Protein AF-A0AAU5XHR2-F1 (afdb_monomer_lite)

Secondary structure (DSSP, 8-state):
---PPPPPPPHHHHHHHHHHHHHHHHHHHHHHPPEEE--GGGG--S---TT--SEEEPPPPHHHHHHHHHHHHHHHHHHHHHHTT-SS--HHHHHHHHHHTGGG--

Radius of gyration: 22.0 Å; chains: 1; bounding box: 56×50×53 Å

pLDDT: mean 88.06, std 11.09, range [42.88, 97.69]

Foldseek 3Di:
DDPPDDDPDDLVNVLVVLVVVLVVLVVVLVVVKDKDQPQPPPVPPVDDDPPDDRIDIDDDDPVSVVSVVVSLVSLVVSLVSVCVVCPPDDPVRVVVSCVPRVVSND

Sequence (106 aa):
MTRGKAKPPTYLDGLLVELDEIHNAYSEILDTSGIINIDPNRRGDGVSYLGSPAWGWRKSDNALESARMTLLRRLHDWEPRFRLLFPHPTPDVSKRIDEHIGRLTA

Structure (mmCIF, N/CA/C/O backbone):
data_AF-A0AAU5XHR2-F1
#
_entry.id   AF-A0AAU5XHR2-F1
#
loop_
_atom_site.group_PDB
_atom_site.id
_atom_site.type_symbol
_atom_site.label_atom_id
_atom_site.label_alt_id
_atom_site.label_comp_id
_atom_site.label_asym_id
_atom_site.label_entity_id
_atom_site.label_seq_id
_atom_site.p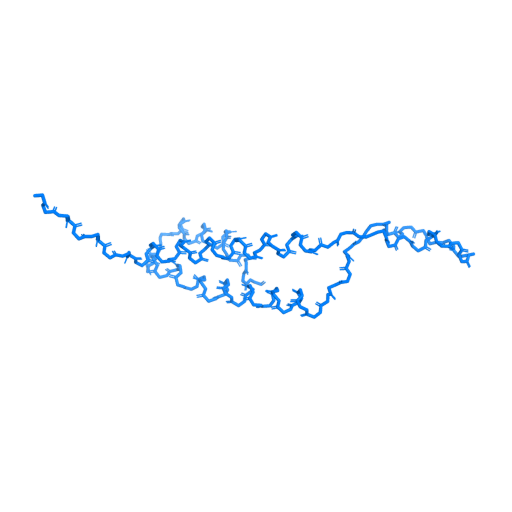dbx_PDB_ins_code
_atom_site.Cartn_x
_atom_site.Cartn_y
_atom_site.Cartn_z
_atom_site.occupancy
_atom_site.B_iso_or_equiv
_atom_site.auth_seq_id
_atom_site.auth_comp_id
_atom_site.auth_asym_id
_atom_site.auth_atom_id
_atom_site.pdbx_PDB_model_num
ATOM 1 N N . MET A 1 1 ? -25.261 -36.330 10.457 1.00 42.88 1 MET A N 1
ATOM 2 C CA . MET A 1 1 ? -24.104 -35.409 10.385 1.00 42.88 1 MET A CA 1
ATOM 3 C C . MET A 1 1 ? -24.605 -34.022 10.006 1.00 42.88 1 MET A C 1
ATOM 5 O O . MET A 1 1 ? -24.853 -33.761 8.837 1.00 42.88 1 MET A O 1
ATOM 9 N N . THR A 1 2 ? -24.843 -33.153 10.985 1.00 47.25 2 THR A N 1
ATOM 10 C CA . THR A 1 2 ? -25.225 -31.754 10.744 1.00 47.25 2 THR A CA 1
ATOM 11 C C . THR A 1 2 ? -23.983 -30.970 10.335 1.00 47.25 2 THR A C 1
ATOM 13 O O . THR A 1 2 ? -23.087 -30.756 11.147 1.00 47.25 2 THR A O 1
ATOM 16 N N . ARG A 1 3 ? -23.904 -30.578 9.059 1.00 58.81 3 ARG A N 1
ATOM 17 C CA . ARG A 1 3 ? -22.858 -29.687 8.545 1.00 58.81 3 ARG A CA 1
ATOM 18 C C . ARG A 1 3 ? -23.081 -28.317 9.200 1.00 58.81 3 ARG A C 1
ATOM 20 O O . ARG A 1 3 ? -24.022 -27.616 8.840 1.00 58.81 3 ARG A O 1
ATOM 27 N N . GLY A 1 4 ? -22.300 -27.995 10.231 1.00 56.91 4 GLY A N 1
ATOM 28 C CA . GLY A 1 4 ? -22.386 -26.707 10.922 1.00 56.91 4 GLY A CA 1
ATOM 29 C C . GLY A 1 4 ? -22.219 -25.570 9.916 1.00 56.91 4 GLY A C 1
ATOM 30 O O . GLY A 1 4 ? -21.284 -25.583 9.117 1.00 56.91 4 GLY A O 1
ATOM 31 N N . LYS A 1 5 ? -23.161 -24.625 9.903 1.00 66.31 5 LYS A N 1
ATOM 32 C CA . LYS A 1 5 ? -23.127 -23.457 9.016 1.00 66.31 5 LYS A CA 1
ATOM 33 C C . LYS A 1 5 ? -21.883 -22.633 9.369 1.00 66.31 5 LYS A C 1
ATOM 35 O O . LYS A 1 5 ? -21.706 -22.291 10.536 1.00 66.31 5 LYS A O 1
ATOM 40 N N . ALA A 1 6 ? -21.018 -22.363 8.389 1.00 75.38 6 ALA A N 1
ATOM 41 C CA . ALA A 1 6 ? -19.822 -21.555 8.607 1.00 75.38 6 ALA A CA 1
ATOM 42 C C . ALA A 1 6 ? -20.218 -20.188 9.185 1.00 75.38 6 ALA A C 1
ATOM 44 O O . ALA A 1 6 ? -21.206 -19.587 8.748 1.00 75.38 6 ALA A O 1
ATOM 45 N N . LYS A 1 7 ? -19.479 -19.727 10.200 1.00 77.00 7 LYS A N 1
ATOM 46 C CA . LYS A 1 7 ? -19.706 -18.414 10.805 1.00 77.00 7 LYS A CA 1
ATOM 47 C C . LYS A 1 7 ? -19.503 -17.341 9.723 1.00 77.00 7 LYS A C 1
ATOM 49 O O . LYS A 1 7 ? -18.543 -17.458 8.962 1.00 77.00 7 LYS A O 1
ATOM 54 N N . PRO A 1 8 ? -20.381 -16.328 9.627 1.00 83.88 8 PRO A N 1
ATOM 55 C CA . PRO A 1 8 ? -20.154 -15.221 8.708 1.00 83.88 8 PRO A CA 1
ATOM 56 C C . PRO A 1 8 ? -18.836 -14.506 9.056 1.00 83.88 8 PRO A C 1
ATOM 58 O O . PRO A 1 8 ? -18.492 -14.434 10.243 1.00 83.88 8 PRO A O 1
ATOM 61 N N . PRO A 1 9 ? -18.108 -13.997 8.048 1.00 89.06 9 PRO A N 1
ATOM 62 C CA . PRO A 1 9 ? -16.855 -13.287 8.263 1.00 89.06 9 PRO A CA 1
ATOM 63 C C . PRO A 1 9 ? -17.081 -12.061 9.145 1.00 89.06 9 PRO A C 1
ATOM 65 O O . PRO A 1 9 ? -18.121 -11.397 9.082 1.00 89.06 9 PRO A O 1
ATOM 68 N N . THR A 1 10 ? -16.109 -11.786 10.002 1.00 94.00 10 THR A N 1
ATOM 69 C CA . THR A 1 10 ? -16.099 -10.594 10.843 1.00 94.00 10 THR A CA 1
ATOM 70 C C . THR A 1 10 ? -15.599 -9.386 10.057 1.00 94.00 10 THR A C 1
ATOM 72 O O . THR A 1 10 ? -15.007 -9.508 8.987 1.00 94.00 10 THR A O 1
ATOM 75 N N . TYR A 1 11 ? -15.806 -8.192 10.611 1.00 94.44 11 TYR A N 1
ATOM 76 C CA . TYR A 1 11 ? -15.239 -6.966 10.050 1.00 94.44 11 TYR A CA 1
ATOM 77 C C . TYR A 1 11 ? -13.703 -7.019 9.961 1.00 94.44 11 TYR A C 1
ATOM 79 O O . TYR A 1 11 ? -13.126 -6.572 8.975 1.00 94.44 11 TYR A O 1
ATOM 87 N N . LEU A 1 12 ? -13.050 -7.627 10.960 1.00 94.75 12 LEU A N 1
ATOM 88 C CA . LEU A 1 12 ? -11.604 -7.843 10.952 1.00 94.75 12 LEU A CA 1
ATOM 89 C C . LEU A 1 12 ? -11.177 -8.766 9.804 1.00 94.75 12 LEU A C 1
ATOM 91 O O . LEU A 1 12 ? -10.209 -8.457 9.119 1.00 94.75 12 LEU A O 1
ATOM 95 N N . ASP A 1 13 ? -11.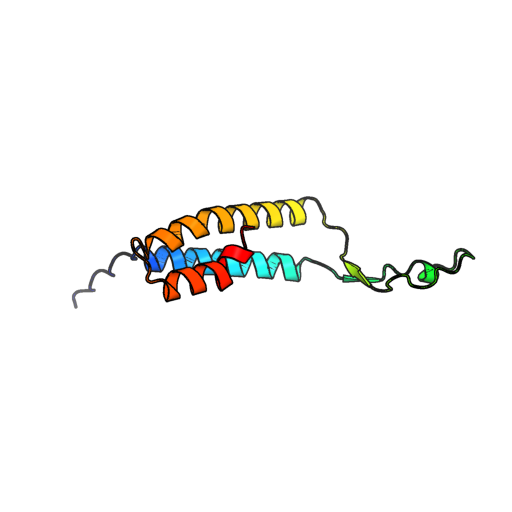918 -9.853 9.570 1.00 95.75 13 ASP A N 1
ATOM 96 C CA . ASP A 1 13 ? -11.635 -10.768 8.455 1.00 95.75 13 ASP A CA 1
ATOM 97 C C . ASP A 1 13 ? -11.730 -10.031 7.112 1.00 95.75 13 ASP A C 1
ATOM 99 O O . ASP A 1 13 ? -10.879 -10.216 6.247 1.00 95.75 13 ASP A O 1
ATOM 103 N N . GLY A 1 14 ? -12.717 -9.141 6.960 1.00 95.19 14 GLY A N 1
ATOM 104 C CA . GLY A 1 14 ? -12.841 -8.284 5.779 1.00 95.19 14 GLY A CA 1
ATOM 105 C C . GLY A 1 14 ? -11.637 -7.360 5.584 1.00 95.19 14 GLY A C 1
ATOM 106 O O . GLY A 1 14 ? -11.072 -7.312 4.496 1.00 95.19 14 GLY A O 1
ATOM 107 N N . LEU A 1 15 ? -11.193 -6.675 6.643 1.00 95.88 15 LEU A N 1
ATOM 108 C CA . LEU A 1 15 ? -10.029 -5.785 6.569 1.00 95.88 15 LEU A CA 1
ATOM 109 C C . LEU A 1 15 ? -8.728 -6.518 6.234 1.00 95.88 15 LEU A C 1
ATOM 111 O O . LEU A 1 15 ? -7.884 -5.943 5.549 1.00 95.88 15 LEU A O 1
ATOM 115 N N . LEU A 1 16 ? -8.558 -7.752 6.715 1.00 95.88 16 LEU A N 1
ATOM 116 C CA . LEU A 1 16 ? -7.395 -8.579 6.390 1.00 95.88 16 LEU A CA 1
ATOM 117 C C . LEU A 1 16 ? -7.404 -9.002 4.920 1.00 95.88 16 LEU A C 1
ATOM 119 O O . LEU A 1 16 ? -6.390 -8.847 4.249 1.00 95.88 16 LEU A O 1
ATOM 123 N N . VAL A 1 17 ? -8.554 -9.447 4.404 1.00 97.00 17 VAL A N 1
ATOM 124 C CA . VAL A 1 17 ? -8.701 -9.790 2.980 1.00 97.00 17 VAL A CA 1
ATOM 125 C C . VAL A 1 17 ? -8.386 -8.586 2.093 1.00 97.00 17 VAL A C 1
ATOM 127 O O . VAL A 1 17 ? -7.624 -8.703 1.140 1.00 97.00 17 VAL A O 1
ATOM 130 N N . GLU A 1 18 ? -8.913 -7.408 2.426 1.00 96.00 18 GLU A N 1
ATOM 131 C CA . GLU A 1 18 ? -8.620 -6.188 1.668 1.00 96.00 18 GLU A CA 1
ATOM 132 C C . GLU A 1 18 ? -7.136 -5.794 1.730 1.00 96.00 18 GLU A C 1
ATOM 134 O O . GLU A 1 18 ? -6.579 -5.313 0.742 1.00 96.00 18 GLU A O 1
ATOM 139 N N . LEU A 1 19 ? -6.475 -6.004 2.873 1.00 95.38 19 LEU A N 1
ATOM 140 C CA . LEU A 1 19 ? -5.043 -5.740 3.011 1.00 95.38 19 LEU A CA 1
ATOM 141 C C . LEU A 1 19 ? -4.210 -6.694 2.142 1.00 95.38 19 LEU A C 1
ATOM 143 O O . LEU A 1 19 ? -3.253 -6.250 1.505 1.00 95.38 19 LEU A O 1
ATOM 147 N N . ASP A 1 20 ? -4.597 -7.968 2.062 1.00 97.25 20 ASP A N 1
ATOM 148 C CA . ASP A 1 20 ? -3.968 -8.944 1.168 1.00 97.25 20 ASP A CA 1
ATOM 149 C C . ASP A 1 20 ? -4.159 -8.554 -0.306 1.00 97.25 20 ASP A C 1
ATOM 151 O O . ASP A 1 20 ? -3.225 -8.636 -1.106 1.00 97.25 20 ASP A O 1
ATOM 155 N N . GLU A 1 21 ? -5.340 -8.061 -0.684 1.00 97.25 21 GLU A N 1
ATOM 156 C CA . GLU A 1 21 ? -5.593 -7.547 -2.036 1.00 97.25 21 GLU A CA 1
ATOM 157 C C . GLU A 1 21 ? -4.720 -6.329 -2.372 1.00 97.25 21 GLU A C 1
ATOM 159 O O . GLU A 1 21 ? -4.175 -6.243 -3.476 1.00 97.25 21 GLU A O 1
ATOM 164 N N . ILE A 1 22 ? -4.557 -5.397 -1.426 1.00 95.81 22 ILE A N 1
ATOM 165 C CA . ILE A 1 22 ? -3.651 -4.244 -1.556 1.00 95.81 22 ILE A CA 1
ATOM 166 C C . ILE A 1 22 ? -2.206 -4.726 -1.727 1.00 95.81 22 ILE A C 1
ATOM 168 O O . ILE A 1 22 ? -1.502 -4.247 -2.619 1.00 95.81 22 ILE A O 1
ATOM 172 N N . HIS A 1 23 ? -1.767 -5.687 -0.911 1.00 95.75 23 HIS A N 1
ATOM 173 C CA . HIS A 1 23 ? -0.425 -6.257 -0.990 1.00 95.75 23 HIS A CA 1
ATOM 174 C C . HIS A 1 23 ? -0.160 -6.912 -2.351 1.00 95.75 23 HIS A C 1
ATOM 176 O O . HIS A 1 23 ? 0.862 -6.640 -2.982 1.00 95.75 23 HIS A O 1
ATOM 182 N N . ASN A 1 24 ? -1.096 -7.726 -2.837 1.00 97.69 24 ASN A N 1
ATOM 183 C CA . ASN A 1 24 ? -0.967 -8.406 -4.124 1.00 97.69 24 ASN A CA 1
ATOM 184 C C . ASN A 1 24 ? -0.901 -7.410 -5.290 1.00 97.69 24 ASN A C 1
ATOM 186 O O . ASN A 1 24 ? -0.027 -7.527 -6.148 1.00 97.69 24 ASN A O 1
ATOM 190 N N . ALA A 1 25 ? -1.763 -6.389 -5.285 1.00 96.81 25 ALA A N 1
ATOM 191 C CA . ALA A 1 25 ? -1.744 -5.338 -6.302 1.00 96.81 25 ALA A CA 1
ATOM 192 C C . ALA A 1 25 ? -0.439 -4.521 -6.274 1.00 96.81 25 ALA A C 1
ATOM 194 O O . ALA A 1 25 ? 0.073 -4.125 -7.321 1.00 96.81 25 ALA A O 1
ATOM 195 N N . TYR A 1 26 ? 0.127 -4.277 -5.088 1.00 95.50 26 TYR A N 1
ATOM 196 C CA . TYR A 1 26 ? 1.430 -3.628 -4.964 1.00 95.50 26 TYR A CA 1
ATOM 197 C C . TYR A 1 26 ? 2.554 -4.476 -5.570 1.00 95.50 26 TYR A C 1
ATOM 199 O O . TYR A 1 26 ? 3.358 -3.956 -6.346 1.00 95.50 26 TYR A O 1
ATOM 207 N N . SER A 1 27 ? 2.580 -5.775 -5.269 1.00 96.00 27 SER A N 1
ATOM 208 C CA . SER A 1 27 ? 3.563 -6.709 -5.827 1.00 96.00 27 SER A CA 1
ATOM 209 C C . SER A 1 27 ? 3.489 -6.776 -7.356 1.00 96.00 27 SER A C 1
ATOM 211 O O . SER A 1 27 ? 4.517 -6.675 -8.017 1.00 96.00 27 SER A O 1
ATOM 213 N N . GLU A 1 28 ? 2.288 -6.811 -7.937 1.00 95.38 28 GLU A N 1
ATOM 214 C CA . GLU A 1 28 ? 2.104 -6.792 -9.397 1.00 95.38 28 GLU A CA 1
ATOM 215 C C . GLU A 1 28 ? 2.642 -5.503 -10.047 1.00 95.38 28 GLU A C 1
ATOM 217 O O . GLU A 1 28 ? 3.286 -5.535 -11.103 1.00 95.38 28 GLU A O 1
ATOM 222 N N . ILE A 1 29 ? 2.433 -4.350 -9.402 1.00 94.94 29 ILE A N 1
ATOM 223 C CA . ILE A 1 29 ? 2.995 -3.069 -9.853 1.00 94.94 29 ILE A CA 1
ATOM 224 C C . ILE A 1 29 ? 4.523 -3.099 -9.804 1.00 94.94 29 ILE A C 1
ATOM 226 O O . ILE A 1 29 ? 5.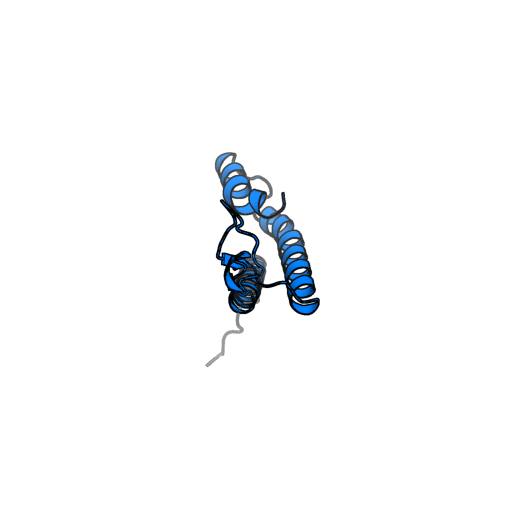160 -2.559 -10.715 1.00 94.94 29 ILE A O 1
ATOM 230 N N . LEU A 1 30 ? 5.119 -3.691 -8.766 1.00 93.19 30 LEU A N 1
ATOM 231 C CA . LEU A 1 30 ? 6.572 -3.828 -8.665 1.00 93.19 30 LEU A CA 1
ATOM 232 C C . LEU A 1 30 ? 7.126 -4.744 -9.756 1.00 93.19 30 LEU A C 1
ATOM 234 O O . LEU A 1 30 ? 8.077 -4.347 -10.425 1.00 93.19 30 LEU A O 1
ATOM 238 N N . ASP A 1 31 ? 6.496 -5.893 -9.992 1.00 91.88 31 ASP A N 1
ATOM 239 C CA . ASP A 1 31 ? 6.904 -6.846 -11.031 1.00 91.88 31 ASP A CA 1
ATOM 240 C C . ASP A 1 31 ? 6.799 -6.246 -12.441 1.00 91.88 31 ASP A C 1
ATOM 242 O O . ASP A 1 31 ? 7.634 -6.497 -13.312 1.00 91.88 31 ASP A O 1
ATOM 246 N N . THR A 1 32 ? 5.790 -5.401 -12.664 1.00 91.62 32 THR A N 1
ATOM 247 C CA . THR A 1 32 ? 5.599 -4.687 -13.936 1.00 91.62 32 THR A CA 1
ATOM 248 C C . THR A 1 32 ? 6.553 -3.495 -14.079 1.00 91.62 32 THR A C 1
ATOM 250 O O . THR A 1 32 ? 6.909 -3.086 -15.191 1.00 91.62 32 THR A O 1
ATOM 253 N N . SER A 1 33 ? 6.994 -2.917 -12.960 1.00 89.75 33 SER A N 1
ATOM 254 C CA . SER A 1 33 ? 7.930 -1.796 -12.954 1.00 89.75 33 SER A CA 1
ATOM 255 C C . SER A 1 33 ? 9.319 -2.271 -13.384 1.00 89.75 33 SER A C 1
ATOM 257 O O . SER A 1 33 ? 9.906 -3.186 -12.822 1.00 89.75 33 SER A O 1
ATOM 259 N N . GLY A 1 34 ? 9.883 -1.623 -14.402 1.00 89.94 34 GLY A N 1
ATOM 260 C CA . GLY A 1 34 ? 11.205 -1.977 -14.916 1.00 89.94 34 GLY A CA 1
ATOM 261 C C . GLY A 1 34 ? 12.302 -1.052 -14.407 1.00 89.94 34 GLY A C 1
ATOM 262 O O . GLY A 1 34 ? 12.077 0.144 -14.244 1.00 89.94 34 GLY A O 1
ATOM 263 N N . ILE A 1 35 ? 13.520 -1.574 -14.282 1.00 90.75 35 ILE A N 1
ATOM 264 C CA . ILE A 1 35 ? 14.749 -0.772 -14.244 1.00 90.75 35 ILE A CA 1
ATOM 265 C C . ILE A 1 35 ? 15.407 -0.888 -15.621 1.00 90.75 35 ILE A C 1
ATOM 267 O O . ILE A 1 35 ? 15.547 -1.984 -16.168 1.00 90.75 35 ILE A O 1
ATOM 271 N N . ILE A 1 36 ? 15.774 0.243 -16.215 1.00 91.19 36 ILE A N 1
ATOM 272 C CA . ILE A 1 36 ? 16.477 0.300 -17.497 1.00 91.19 36 ILE A CA 1
ATOM 273 C C . ILE A 1 36 ? 17.775 1.081 -17.346 1.00 91.19 36 ILE A C 1
ATOM 275 O O . ILE A 1 36 ? 17.910 1.952 -16.486 1.00 91.19 36 ILE A O 1
ATOM 279 N N . ASN A 1 37 ? 18.742 0.767 -18.203 1.00 90.06 37 ASN A N 1
ATOM 280 C CA . ASN A 1 37 ? 19.939 1.580 -18.308 1.00 90.06 37 ASN A CA 1
ATOM 281 C C . ASN A 1 37 ? 19.571 2.898 -19.007 1.00 90.06 37 ASN A C 1
ATOM 283 O O . ASN A 1 37 ? 19.102 2.880 -20.149 1.00 90.06 37 ASN A O 1
ATOM 287 N N . ILE A 1 38 ? 19.763 4.005 -18.294 1.00 89.94 38 ILE A N 1
ATOM 288 C CA . ILE A 1 38 ? 19.494 5.374 -18.754 1.00 89.94 38 ILE A CA 1
ATOM 289 C C . ILE A 1 38 ? 20.787 6.176 -18.931 1.00 89.94 38 ILE A C 1
ATOM 291 O O . ILE A 1 38 ? 20.720 7.396 -19.045 1.00 89.94 38 ILE A O 1
ATOM 295 N N . ASP A 1 39 ? 21.946 5.504 -18.936 1.00 88.69 39 ASP A N 1
ATOM 296 C CA . ASP A 1 39 ? 23.250 6.152 -19.047 1.00 88.69 39 ASP A CA 1
ATOM 297 C C . ASP A 1 39 ? 23.324 6.961 -20.353 1.00 88.69 39 ASP A C 1
ATOM 299 O O . ASP A 1 39 ? 23.289 6.369 -21.443 1.00 88.69 39 ASP A O 1
ATOM 303 N N . PRO A 1 40 ? 23.434 8.299 -20.277 1.00 85.75 40 PRO A N 1
ATOM 304 C CA . PRO A 1 40 ? 23.523 9.133 -21.469 1.00 85.75 40 PRO A CA 1
ATOM 305 C C . PRO A 1 40 ? 24.810 8.860 -22.263 1.00 85.75 40 PRO A C 1
ATOM 307 O O . PRO A 1 40 ? 24.801 8.961 -23.488 1.00 85.75 40 PRO A O 1
ATOM 310 N N . ASN A 1 41 ? 25.882 8.388 -21.614 1.00 87.94 41 ASN A N 1
ATOM 311 C CA . ASN A 1 41 ? 27.154 8.073 -22.273 1.00 87.94 41 ASN A CA 1
ATOM 312 C C . ASN A 1 41 ? 27.103 6.775 -23.099 1.00 87.94 41 ASN A C 1
ATOM 314 O O . ASN A 1 41 ? 28.019 6.489 -23.870 1.00 87.94 41 ASN A O 1
ATOM 318 N N . ARG A 1 42 ? 26.036 5.972 -22.976 1.00 82.88 42 ARG A N 1
ATOM 319 C CA . ARG A 1 42 ? 25.938 4.648 -23.612 1.00 82.88 42 ARG A CA 1
ATOM 320 C C . ARG A 1 42 ? 25.913 4.694 -25.140 1.00 82.88 42 ARG A C 1
ATOM 322 O O . ARG A 1 42 ? 26.325 3.727 -25.778 1.00 82.88 42 ARG A O 1
ATOM 329 N N . ARG A 1 43 ? 25.359 5.753 -25.738 1.00 78.31 43 ARG A N 1
ATOM 330 C CA . ARG A 1 43 ? 25.130 5.831 -27.194 1.00 78.31 43 ARG A CA 1
ATOM 331 C C . ARG A 1 43 ? 26.210 6.597 -27.962 1.00 78.31 43 ARG A C 1
ATOM 333 O O . ARG A 1 43 ? 26.141 6.603 -29.185 1.00 78.31 43 ARG A O 1
ATOM 340 N N . GLY A 1 44 ? 27.209 7.161 -27.275 1.00 70.00 44 GLY A N 1
ATOM 341 C CA . GLY A 1 44 ? 28.381 7.777 -27.904 1.00 70.00 44 GLY A CA 1
ATOM 342 C C . GLY A 1 44 ? 28.038 8.949 -28.828 1.00 70.00 44 GLY A C 1
ATOM 343 O O . GLY A 1 44 ? 28.399 8.929 -29.999 1.00 70.00 44 GLY A O 1
ATOM 344 N N . ASP A 1 45 ? 27.347 9.964 -28.312 1.00 79.69 45 ASP A N 1
ATOM 345 C CA . ASP A 1 45 ? 26.978 11.186 -29.048 1.00 79.69 45 ASP A CA 1
ATOM 346 C C . ASP A 1 45 ? 28.089 12.258 -29.073 1.00 79.69 45 ASP A C 1
ATOM 348 O O . ASP A 1 45 ? 27.887 13.360 -29.579 1.00 79.69 45 ASP A O 1
ATOM 352 N N . GLY A 1 46 ? 29.281 11.934 -28.558 1.00 77.25 46 GLY A N 1
ATOM 353 C CA . GLY A 1 46 ? 30.425 12.846 -28.484 1.00 77.25 46 GLY A CA 1
ATOM 354 C C . GLY A 1 46 ? 30.398 13.796 -27.283 1.00 77.25 46 GLY A C 1
ATOM 355 O O . GLY A 1 46 ? 31.316 14.605 -27.144 1.00 77.25 46 GLY A O 1
ATOM 356 N N . VAL A 1 47 ? 29.396 13.686 -26.401 1.00 81.62 47 VAL A N 1
ATOM 357 C CA . VAL A 1 47 ? 29.288 14.451 -25.153 1.00 81.62 47 VAL A CA 1
ATOM 358 C C . VAL A 1 47 ? 29.458 13.508 -23.960 1.00 81.62 47 VAL A C 1
ATOM 360 O O . VAL A 1 47 ? 28.769 12.501 -23.839 1.00 81.62 47 VAL A O 1
ATOM 363 N N . SER A 1 48 ? 30.382 13.840 -23.055 1.00 82.69 48 SER A N 1
ATOM 364 C CA . SER A 1 48 ? 30.605 13.071 -21.824 1.00 82.69 48 SER A CA 1
ATOM 365 C C . SER A 1 48 ? 29.865 13.708 -20.649 1.00 82.69 48 SER A C 1
ATOM 367 O O . SER A 1 48 ? 30.165 14.832 -20.246 1.00 82.69 48 SER A O 1
ATOM 369 N N . TYR A 1 49 ? 28.933 12.967 -20.059 1.00 83.50 49 TYR A N 1
ATOM 370 C CA . TYR A 1 49 ? 28.152 13.367 -18.893 1.00 83.50 49 TYR A CA 1
ATOM 371 C C . TYR A 1 49 ? 28.766 12.778 -17.616 1.00 83.50 49 TYR A C 1
ATOM 373 O O . TYR A 1 49 ? 28.656 11.577 -17.356 1.00 83.50 49 TYR A O 1
ATOM 381 N N . LEU A 1 50 ? 29.403 13.623 -16.796 1.00 85.75 50 LEU A N 1
ATOM 382 C CA . LEU A 1 50 ? 29.945 13.227 -15.490 1.00 85.75 50 LEU A CA 1
ATOM 383 C C . LEU A 1 50 ? 28.843 13.220 -14.416 1.00 85.75 50 LEU A C 1
ATOM 385 O O . LEU A 1 50 ? 28.059 14.160 -14.320 1.00 85.75 50 LEU A O 1
ATOM 389 N N . GLY A 1 51 ? 28.801 12.175 -13.584 1.00 85.06 51 GLY A N 1
ATOM 390 C CA . GLY A 1 51 ? 27.883 12.081 -12.438 1.00 85.06 51 GLY A CA 1
ATOM 391 C C . GLY A 1 51 ? 26.437 11.681 -12.766 1.00 85.06 51 GLY A C 1
ATOM 392 O O . GLY A 1 51 ? 25.594 11.697 -11.874 1.00 85.06 51 GLY A O 1
ATOM 393 N N . SER A 1 52 ? 26.132 11.308 -14.013 1.00 84.62 52 SER A N 1
ATOM 394 C CA . SER A 1 52 ? 24.796 10.815 -14.384 1.00 84.62 52 SER A CA 1
ATOM 395 C C . SER A 1 52 ? 24.577 9.360 -13.938 1.00 84.62 52 SER A C 1
ATOM 397 O O . SER A 1 52 ? 25.501 8.550 -14.034 1.00 84.62 52 SER A O 1
ATOM 399 N N . PRO A 1 53 ? 23.371 8.993 -13.461 1.00 87.88 53 PRO A N 1
ATOM 400 C CA . PRO A 1 53 ? 23.074 7.624 -13.060 1.00 87.88 53 PRO A CA 1
ATOM 401 C C . PRO A 1 53 ? 23.001 6.698 -14.277 1.00 87.88 53 PRO A C 1
ATOM 403 O O . PRO A 1 53 ? 22.366 7.014 -15.280 1.00 87.88 53 PRO A O 1
ATOM 406 N N . ALA A 1 54 ? 23.605 5.515 -14.166 1.00 88.62 54 ALA A N 1
ATOM 407 C CA . ALA A 1 54 ? 23.565 4.522 -15.239 1.00 88.62 54 ALA A CA 1
ATOM 408 C C . ALA A 1 54 ? 22.238 3.744 -15.298 1.00 88.62 54 ALA A C 1
ATOM 410 O O . ALA A 1 54 ? 21.871 3.220 -16.349 1.00 88.62 54 ALA A O 1
ATOM 411 N N . TRP A 1 55 ? 21.507 3.673 -14.183 1.00 91.25 55 TRP A N 1
ATOM 412 C CA . TRP A 1 55 ? 20.263 2.920 -14.035 1.00 91.25 55 TRP A CA 1
ATOM 413 C C . TRP A 1 55 ? 19.152 3.819 -13.519 1.00 91.25 55 TRP A C 1
ATOM 415 O O . TRP A 1 55 ? 19.373 4.657 -12.647 1.00 91.25 55 TRP A O 1
ATOM 425 N N . GLY A 1 56 ? 17.950 3.616 -14.040 1.00 90.44 56 GLY A N 1
ATOM 426 C CA . GLY A 1 56 ? 16.771 4.335 -13.594 1.00 90.44 56 GLY A CA 1
ATOM 427 C C . GLY A 1 56 ? 15.503 3.557 -13.877 1.00 90.44 56 GLY A C 1
ATOM 428 O O . GLY A 1 56 ? 15.511 2.521 -14.546 1.00 90.44 56 GLY A O 1
ATOM 429 N N . TRP A 1 57 ? 14.397 4.069 -13.357 1.00 90.25 57 TRP A N 1
ATOM 430 C CA . TRP A 1 57 ? 13.089 3.494 -13.619 1.00 90.25 57 TRP A CA 1
ATOM 431 C C . TRP A 1 57 ? 12.743 3.599 -15.102 1.00 90.25 57 TRP A C 1
ATOM 433 O O . TRP A 1 57 ? 12.947 4.628 -15.753 1.00 90.25 57 TRP A O 1
ATOM 443 N N . ARG A 1 58 ? 12.184 2.519 -15.641 1.00 90.88 58 ARG A N 1
ATOM 444 C CA . ARG A 1 58 ? 11.486 2.546 -16.920 1.00 90.88 58 ARG A CA 1
ATOM 445 C C . ARG A 1 58 ? 10.337 3.544 -16.809 1.00 90.88 58 ARG A C 1
ATOM 447 O O . ARG A 1 58 ? 9.683 3.625 -15.773 1.00 90.88 58 ARG A O 1
ATOM 454 N N . LYS A 1 59 ? 10.077 4.282 -17.890 1.00 87.94 59 L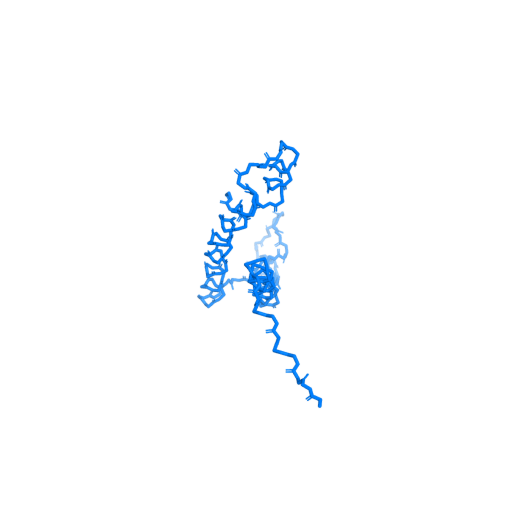YS A N 1
ATOM 455 C CA . LYS A 1 59 ? 8.887 5.133 -17.975 1.00 87.94 59 LYS A CA 1
ATOM 456 C C . LYS A 1 59 ? 7.636 4.293 -17.713 1.00 87.94 59 LYS A C 1
ATOM 458 O O . LYS A 1 59 ? 7.475 3.248 -18.344 1.00 87.94 59 LYS A O 1
ATOM 463 N N . SER A 1 60 ? 6.777 4.766 -16.815 1.00 87.69 60 SER A N 1
ATOM 464 C CA . SER A 1 60 ? 5.433 4.219 -16.664 1.00 87.69 60 SER A CA 1
ATOM 465 C C . SER A 1 60 ? 4.648 4.453 -17.948 1.00 87.69 60 SER A C 1
ATOM 467 O O . SER A 1 60 ? 4.727 5.535 -18.536 1.00 87.69 60 SER A O 1
ATOM 469 N N . ASP A 1 61 ? 3.881 3.456 -18.369 1.00 91.38 61 ASP A N 1
ATOM 470 C CA . ASP A 1 61 ? 2.782 3.686 -19.296 1.00 91.38 61 ASP A CA 1
ATOM 471 C C . ASP A 1 61 ? 1.524 4.122 -18.524 1.00 91.38 61 ASP A C 1
ATOM 473 O O . ASP A 1 61 ? 1.481 4.128 -17.289 1.00 91.38 61 ASP A O 1
ATOM 477 N N . ASN A 1 62 ? 0.485 4.513 -19.263 1.00 93.94 62 ASN A N 1
ATOM 478 C CA . ASN A 1 62 ? -0.766 4.980 -18.667 1.00 93.94 62 ASN A CA 1
ATOM 479 C C . ASN A 1 62 ? -1.462 3.893 -17.830 1.00 93.94 62 ASN A C 1
ATOM 481 O O . ASN A 1 62 ? -2.192 4.222 -16.896 1.00 93.94 62 ASN A O 1
ATOM 485 N N . ALA A 1 63 ? -1.254 2.613 -18.156 1.00 93.50 63 ALA A N 1
ATOM 486 C CA . ALA A 1 63 ? -1.864 1.502 -17.435 1.00 93.50 63 ALA A CA 1
ATOM 487 C C . ALA A 1 63 ? -1.210 1.319 -16.059 1.00 93.50 63 ALA A C 1
ATOM 489 O O . ALA A 1 63 ? -1.915 1.263 -15.052 1.00 93.50 63 ALA A O 1
ATOM 490 N N . LEU A 1 64 ? 0.125 1.321 -16.001 1.00 93.50 64 LEU A N 1
ATOM 491 C CA . LEU A 1 64 ? 0.888 1.230 -14.759 1.00 93.50 64 LEU A CA 1
ATOM 492 C C . LEU A 1 64 ? 0.612 2.426 -13.842 1.00 93.50 64 LEU A C 1
ATOM 494 O O . LEU A 1 64 ? 0.455 2.259 -12.633 1.00 93.50 64 LEU A O 1
ATOM 498 N N 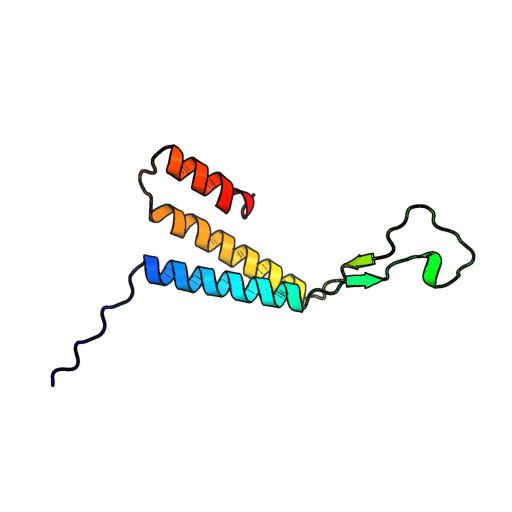. GLU A 1 65 ? 0.499 3.626 -14.412 1.00 93.88 65 GLU A N 1
ATOM 499 C CA . GLU A 1 65 ? 0.156 4.820 -13.639 1.00 93.88 65 GLU A CA 1
ATOM 500 C C . GLU A 1 65 ? -1.273 4.748 -13.079 1.00 93.88 65 GLU A C 1
ATOM 502 O O . GLU A 1 65 ? -1.507 5.016 -11.899 1.00 93.88 65 GLU A O 1
ATOM 507 N N . SER A 1 66 ? -2.236 4.297 -13.888 1.00 95.88 66 SER A N 1
ATOM 508 C CA . SER A 1 66 ? -3.615 4.089 -13.437 1.00 95.88 66 SER A CA 1
ATOM 509 C C . SER A 1 66 ? -3.716 3.031 -12.330 1.00 95.88 66 SER A C 1
ATOM 511 O O . SER A 1 66 ? -4.448 3.229 -11.353 1.00 95.88 66 SER A O 1
ATOM 513 N N . ALA A 1 67 ? -2.948 1.941 -12.434 1.00 95.31 67 ALA A N 1
ATOM 514 C CA . ALA A 1 67 ? -2.877 0.903 -11.409 1.00 95.31 67 ALA A CA 1
ATOM 515 C C . ALA A 1 67 ? -2.339 1.456 -10.079 1.00 95.31 67 ALA A C 1
ATOM 517 O O . ALA A 1 67 ? -2.946 1.226 -9.032 1.00 95.31 67 ALA A O 1
ATOM 518 N N . ARG A 1 68 ? -1.271 2.267 -10.115 1.00 94.19 68 ARG A N 1
ATOM 519 C CA . ARG A 1 68 ? -0.724 2.944 -8.924 1.00 94.19 68 ARG A CA 1
ATOM 520 C C . ARG A 1 68 ? -1.738 3.867 -8.266 1.00 94.19 68 ARG A C 1
ATOM 522 O O . ARG A 1 68 ? -1.952 3.773 -7.061 1.00 94.19 68 ARG A O 1
ATOM 529 N N . MET A 1 69 ? -2.412 4.708 -9.045 1.00 95.31 69 MET A N 1
ATOM 530 C CA . MET A 1 69 ? -3.433 5.614 -8.510 1.00 95.31 69 MET A CA 1
ATOM 531 C C . MET A 1 69 ? -4.631 4.861 -7.920 1.00 95.31 69 MET A C 1
ATOM 533 O O . MET A 1 69 ? -5.199 5.284 -6.911 1.00 95.31 69 MET A O 1
ATOM 537 N N . THR A 1 70 ? -4.997 3.725 -8.515 1.00 96.19 70 THR A N 1
ATOM 538 C CA . THR A 1 70 ? -6.042 2.842 -7.981 1.00 96.19 70 THR A CA 1
ATOM 539 C C . THR A 1 70 ? -5.612 2.211 -6.658 1.00 96.19 70 THR A C 1
ATOM 541 O O . THR A 1 70 ? -6.393 2.212 -5.707 1.00 96.19 70 THR A O 1
ATOM 544 N N . LEU A 1 71 ? -4.373 1.717 -6.572 1.00 95.31 71 LEU A N 1
ATOM 545 C CA . LEU A 1 71 ? -3.807 1.168 -5.340 1.00 95.31 71 LEU A CA 1
ATOM 546 C C . LEU A 1 71 ? -3.767 2.218 -4.222 1.00 95.31 71 LEU A C 1
ATOM 548 O O . LEU A 1 71 ? -4.219 1.941 -3.113 1.00 95.31 71 LEU A O 1
ATOM 552 N N . LEU A 1 72 ? -3.292 3.431 -4.524 1.00 93.12 72 LEU A N 1
ATOM 553 C CA . LEU A 1 72 ? -3.242 4.538 -3.565 1.00 93.12 72 LEU A CA 1
ATOM 554 C C . LEU A 1 72 ? -4.627 4.866 -3.007 1.00 93.12 72 LEU A C 1
ATOM 556 O O . LEU A 1 72 ? -4.782 5.013 -1.797 1.00 93.12 72 LEU A O 1
ATOM 560 N N . ARG A 1 73 ? -5.651 4.914 -3.869 1.00 93.75 73 ARG A N 1
ATOM 561 C CA . ARG A 1 73 ? -7.034 5.121 -3.424 1.00 93.75 73 ARG A CA 1
ATOM 562 C C . ARG A 1 73 ? -7.494 4.014 -2.475 1.00 93.75 73 ARG A C 1
ATOM 564 O O . ARG A 1 73 ? -8.029 4.319 -1.418 1.00 93.75 73 ARG A O 1
ATOM 571 N N . ARG A 1 74 ? -7.256 2.743 -2.819 1.00 94.69 74 ARG A N 1
ATOM 572 C CA . ARG A 1 74 ? -7.647 1.605 -1.965 1.00 94.69 74 ARG A CA 1
ATOM 573 C C . ARG A 1 74 ? -6.996 1.678 -0.588 1.00 94.69 74 ARG A C 1
ATOM 575 O O . ARG A 1 74 ? -7.673 1.455 0.409 1.00 94.69 74 ARG A O 1
ATOM 582 N N . LEU A 1 75 ? -5.711 2.018 -0.538 1.00 92.56 75 LEU A N 1
ATOM 583 C CA . LEU A 1 75 ? -4.979 2.166 0.715 1.00 92.56 75 LEU A CA 1
ATOM 584 C C . LEU A 1 75 ? -5.527 3.326 1.558 1.00 92.56 75 LEU A C 1
ATOM 586 O O . LEU A 1 75 ? -5.762 3.155 2.753 1.00 92.56 75 LEU A O 1
ATOM 590 N N . HIS A 1 76 ? -5.810 4.463 0.920 1.00 91.12 76 HIS A N 1
ATOM 591 C CA . HIS A 1 76 ? -6.422 5.621 1.569 1.00 91.12 76 HIS A CA 1
ATOM 592 C C . HIS A 1 76 ? -7.833 5.322 2.103 1.00 91.12 76 HIS A C 1
ATOM 594 O O . HIS A 1 76 ? -8.196 5.791 3.173 1.00 91.12 76 HIS A O 1
ATOM 600 N N . ASP A 1 77 ? -8.630 4.515 1.402 1.00 93.38 77 ASP A N 1
ATOM 601 C CA . ASP A 1 77 ? -9.975 4.134 1.855 1.00 93.38 77 ASP A CA 1
ATOM 602 C C . ASP A 1 77 ? -9.945 3.045 2.946 1.00 93.38 77 ASP A C 1
ATOM 604 O O . ASP A 1 77 ? -10.878 2.912 3.744 1.00 93.38 77 ASP A O 1
ATOM 608 N N . TRP A 1 78 ? -8.896 2.220 2.978 1.00 95.25 78 TRP A N 1
ATOM 609 C CA . TRP A 1 78 ? -8.704 1.157 3.968 1.00 95.25 78 TRP A CA 1
ATOM 610 C C . TRP A 1 78 ? -8.231 1.695 5.325 1.00 95.25 78 TRP A C 1
ATOM 612 O O . TRP A 1 78 ? -8.715 1.262 6.372 1.00 95.25 78 TRP A O 1
ATOM 622 N N . GLU A 1 79 ? -7.329 2.674 5.325 1.00 93.06 79 GLU A N 1
ATOM 623 C CA . GLU A 1 79 ? -6.674 3.197 6.530 1.00 93.06 79 GLU A CA 1
ATOM 624 C C . GLU A 1 79 ? -7.648 3.742 7.604 1.00 93.06 79 GLU A C 1
ATOM 626 O O . GLU A 1 79 ? -7.571 3.298 8.760 1.00 93.06 79 GLU A O 1
ATOM 631 N N . PRO A 1 80 ? -8.652 4.578 7.271 1.00 92.31 80 PRO A N 1
ATOM 632 C CA . PRO A 1 80 ? -9.640 5.041 8.242 1.00 92.31 80 PRO A CA 1
ATOM 633 C C . PRO A 1 80 ? -10.484 3.895 8.804 1.00 92.31 80 PRO A C 1
ATOM 635 O O . PRO A 1 80 ? -10.841 3.896 9.982 1.00 92.31 80 PRO A O 1
ATOM 638 N N . ARG A 1 81 ? -10.784 2.887 7.975 1.00 94.62 81 ARG A N 1
ATOM 639 C CA . ARG A 1 81 ? -11.572 1.710 8.361 1.00 94.62 81 ARG A CA 1
ATOM 640 C C . ARG A 1 81 ? -10.809 0.803 9.320 1.00 94.62 81 ARG A C 1
ATOM 642 O O . ARG A 1 81 ? -11.415 0.281 10.258 1.00 94.62 81 ARG A O 1
ATOM 649 N N . PHE A 1 82 ? -9.496 0.676 9.148 1.00 93.75 82 PHE A N 1
ATOM 650 C CA . PHE A 1 82 ? -8.628 0.017 10.119 1.00 93.75 82 PHE A CA 1
ATOM 651 C C . PHE A 1 82 ? -8.619 0.756 11.465 1.00 93.75 82 PHE A C 1
ATOM 653 O O . PHE A 1 82 ? -8.756 0.121 12.513 1.00 93.75 82 PHE A O 1
ATOM 660 N N . ARG A 1 8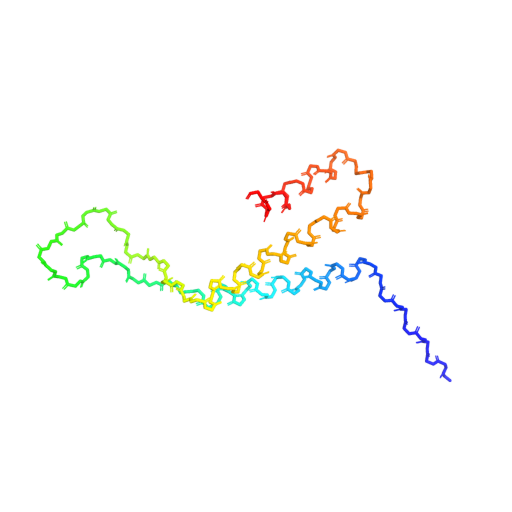3 ? -8.555 2.097 11.463 1.00 92.12 83 ARG A N 1
ATOM 661 C CA . ARG A 1 83 ? -8.601 2.891 12.707 1.00 92.12 83 ARG A CA 1
ATOM 662 C C . ARG A 1 83 ? -9.884 2.685 13.519 1.00 92.12 83 ARG A C 1
ATOM 664 O O . ARG A 1 83 ? -9.828 2.770 14.742 1.00 92.12 83 ARG A O 1
ATOM 671 N N . LEU A 1 84 ? -11.012 2.344 12.888 1.00 94.00 84 LEU A N 1
ATOM 672 C CA . LEU A 1 84 ? -12.268 2.044 13.597 1.00 94.00 84 LEU A CA 1
ATOM 673 C C . LEU A 1 84 ? -12.176 0.831 14.536 1.00 94.00 84 LEU A C 1
ATOM 675 O O . LEU A 1 84 ? -12.983 0.722 15.458 1.00 94.00 84 LEU A O 1
ATOM 679 N N . LEU A 1 85 ? -11.194 -0.059 14.349 1.00 93.75 85 LEU A N 1
ATOM 680 C CA . LEU A 1 85 ? -10.922 -1.148 15.294 1.00 93.75 85 LEU A CA 1
ATOM 681 C C . LEU A 1 85 ? -10.443 -0.635 16.661 1.00 93.75 85 LEU A C 1
ATOM 683 O O . LEU A 1 85 ? -10.539 -1.355 17.654 1.00 93.75 85 LEU A O 1
ATOM 687 N N . PHE A 1 86 ? -9.963 0.610 16.724 1.00 93.50 86 PHE A N 1
ATOM 688 C CA . PHE A 1 86 ? -9.437 1.241 17.928 1.00 93.50 86 PHE A CA 1
ATOM 689 C C . PHE A 1 86 ? -10.139 2.586 18.186 1.00 93.50 86 PHE A C 1
ATOM 691 O O . PHE A 1 86 ? -9.537 3.634 17.974 1.00 93.50 86 PHE A O 1
ATOM 698 N N . PRO A 1 87 ? -11.398 2.603 18.672 1.00 91.56 87 PRO A N 1
ATOM 699 C CA . PRO A 1 87 ? -12.116 3.856 18.944 1.00 91.56 87 PRO A CA 1
ATOM 700 C C . PRO A 1 87 ? -11.444 4.727 20.017 1.00 91.56 87 PRO A C 1
ATOM 702 O O . PRO A 1 87 ? -11.512 5.954 19.974 1.00 91.56 87 PRO A O 1
ATOM 705 N N . HIS A 1 88 ? -10.786 4.082 20.983 1.00 93.94 88 HIS A N 1
ATOM 706 C CA . HIS A 1 88 ? -10.044 4.716 22.071 1.00 93.94 88 HIS A CA 1
ATOM 707 C C . HIS A 1 88 ? -8.667 4.051 22.192 1.00 93.94 88 HIS A C 1
ATOM 709 O O . HIS A 1 88 ? -8.447 3.242 23.098 1.00 93.94 88 HIS A O 1
ATOM 715 N N . PRO A 1 89 ? -7.756 4.310 21.237 1.00 92.81 89 PRO A N 1
ATOM 716 C CA . PRO A 1 89 ? -6.440 3.694 21.249 1.00 92.81 89 PRO A CA 1
ATOM 717 C C . PRO A 1 89 ? -5.654 4.196 22.462 1.00 92.81 89 PRO A C 1
ATOM 719 O O . PRO A 1 89 ? -5.711 5.374 22.823 1.00 92.81 89 PRO A O 1
ATOM 722 N N . THR A 1 90 ? -4.894 3.305 23.098 1.00 96.38 90 THR A N 1
ATOM 723 C CA . THR A 1 90 ? -3.885 3.744 24.066 1.00 96.38 90 THR A CA 1
ATOM 724 C C . THR A 1 90 ? -2.794 4.538 23.336 1.00 96.38 90 THR A C 1
ATOM 726 O O . THR A 1 90 ? -2.610 4.346 22.130 1.00 96.38 90 THR A O 1
ATOM 729 N N . PRO A 1 91 ? -2.024 5.396 24.032 1.00 95.75 91 PRO A N 1
ATOM 730 C CA . PRO A 1 91 ? -0.950 6.165 23.400 1.00 95.75 91 PRO A CA 1
ATOM 731 C C . PRO A 1 91 ? 0.036 5.303 22.597 1.00 95.75 91 PRO A C 1
ATOM 733 O O . PRO A 1 91 ? 0.418 5.673 21.489 1.00 95.75 91 PRO A O 1
ATOM 736 N N . ASP A 1 92 ? 0.386 4.119 23.112 1.00 96.00 92 ASP A N 1
ATOM 737 C CA . ASP A 1 92 ? 1.273 3.177 22.422 1.00 96.00 92 ASP A CA 1
ATOM 738 C C . ASP A 1 92 ? 0.651 2.616 21.138 1.00 96.00 92 ASP A C 1
ATOM 740 O O . ASP A 1 92 ? 1.345 2.441 20.136 1.00 96.00 92 ASP A O 1
ATOM 744 N N . VAL A 1 93 ? -0.659 2.344 21.140 1.00 93.06 93 VAL A N 1
ATOM 745 C CA . VAL A 1 93 ? -1.372 1.872 19.946 1.00 93.06 93 VAL A CA 1
ATOM 746 C C . VAL A 1 93 ? -1.436 2.980 18.899 1.00 93.06 93 VAL A C 1
ATOM 748 O O . VAL A 1 93 ? -1.081 2.719 17.754 1.00 93.06 93 VAL A O 1
ATOM 751 N N . SER A 1 94 ? -1.792 4.213 19.277 1.00 91.94 94 SER A N 1
ATOM 752 C CA . SER A 1 94 ? -1.788 5.355 18.348 1.00 91.94 94 SER A CA 1
ATOM 753 C C . SER A 1 94 ? -0.420 5.552 17.709 1.00 91.94 94 SER A C 1
ATOM 755 O O . SER A 1 94 ? -0.316 5.603 16.488 1.00 91.94 94 SER A O 1
ATOM 757 N N . LYS A 1 95 ? 0.643 5.554 18.525 1.00 93.25 95 LYS A N 1
ATOM 758 C CA . LYS A 1 95 ? 2.018 5.700 18.038 1.00 93.25 95 LYS A CA 1
ATOM 759 C C . LYS A 1 95 ? 2.373 4.627 17.008 1.00 93.25 95 LYS A C 1
ATOM 761 O O . LYS A 1 95 ? 2.917 4.947 15.958 1.00 93.25 95 LYS A O 1
ATOM 766 N N . ARG A 1 96 ? 2.036 3.362 17.278 1.00 92.19 96 ARG A N 1
ATOM 767 C CA . ARG A 1 96 ? 2.300 2.260 16.339 1.00 92.19 96 ARG A CA 1
ATOM 768 C C . ARG A 1 96 ? 1.504 2.400 15.044 1.00 92.19 96 ARG A C 1
ATOM 770 O O . ARG A 1 96 ? 2.037 2.109 13.977 1.00 92.19 96 ARG A O 1
ATOM 777 N N . ILE A 1 97 ? 0.247 2.831 15.125 1.00 90.81 97 ILE A N 1
ATOM 778 C CA . ILE A 1 97 ? -0.578 3.088 13.940 1.00 90.81 97 ILE A CA 1
ATOM 779 C C . ILE A 1 97 ? 0.060 4.200 13.099 1.00 90.81 97 ILE A C 1
ATOM 781 O O . ILE A 1 97 ? 0.263 4.014 11.902 1.00 90.81 97 ILE A O 1
ATOM 785 N N . ASP A 1 98 ? 0.460 5.310 13.709 1.00 89.50 98 ASP A N 1
ATOM 786 C CA . ASP A 1 98 ? 1.061 6.435 12.987 1.00 89.50 98 ASP A CA 1
ATOM 787 C C . ASP A 1 98 ? 2.431 6.080 12.381 1.00 89.50 98 ASP A C 1
ATOM 789 O O . ASP A 1 98 ? 2.727 6.453 11.246 1.00 89.50 98 ASP A O 1
ATOM 793 N N . GLU A 1 99 ? 3.252 5.300 13.090 1.00 90.44 99 GLU A N 1
ATOM 794 C CA . GLU A 1 99 ? 4.566 4.855 12.608 1.00 90.44 99 GLU A CA 1
ATOM 795 C C . GLU A 1 99 ? 4.477 3.927 11.391 1.00 90.44 99 GLU A C 1
ATOM 797 O O . GLU A 1 99 ? 5.280 4.057 10.461 1.00 90.44 99 GLU A O 1
ATOM 802 N N . HIS A 1 100 ? 3.530 2.986 11.397 1.00 86.31 100 HIS A N 1
ATOM 803 C CA . HIS A 1 100 ? 3.442 1.943 10.373 1.00 86.31 100 HIS A CA 1
ATOM 804 C C . HIS A 1 100 ? 2.477 2.272 9.237 1.00 86.31 100 HIS A C 1
ATOM 806 O O . HIS A 1 100 ? 2.692 1.824 8.113 1.00 86.31 100 HIS A O 1
ATOM 812 N N . ILE A 1 101 ? 1.429 3.042 9.520 1.00 83.00 101 ILE A N 1
ATOM 813 C CA . ILE A 1 101 ? 0.353 3.328 8.571 1.00 83.00 101 ILE A CA 1
ATOM 814 C C . ILE A 1 101 ? 0.344 4.807 8.183 1.00 83.00 101 ILE A C 1
ATOM 816 O O . ILE A 1 101 ? 0.172 5.111 7.009 1.00 83.00 101 ILE A O 1
ATOM 820 N N . GLY A 1 102 ? 0.624 5.728 9.111 1.00 72.38 102 GLY A N 1
ATOM 821 C CA . GLY A 1 102 ? 0.606 7.172 8.825 1.00 72.38 102 GLY A CA 1
ATOM 822 C C . GLY A 1 102 ? 1.584 7.613 7.728 1.00 72.38 102 GLY A C 1
ATOM 823 O O . GLY A 1 102 ? 1.381 8.638 7.089 1.00 72.38 102 GLY A O 1
ATOM 824 N N . ARG A 1 103 ? 2.622 6.817 7.447 1.00 67.38 103 ARG A N 1
ATOM 825 C CA . ARG A 1 103 ? 3.578 7.056 6.348 1.00 67.38 103 ARG A CA 1
ATOM 826 C C . ARG A 1 103 ? 3.070 6.642 4.967 1.00 67.38 103 ARG A C 1
ATOM 828 O O . ARG A 1 103 ? 3.730 6.932 3.977 1.00 67.38 103 ARG A O 1
ATOM 835 N N . LEU A 1 104 ? 1.952 5.926 4.906 1.00 66.62 104 LEU A N 1
ATOM 836 C CA . LEU A 1 104 ? 1.366 5.414 3.668 1.00 66.62 104 LEU A CA 1
ATOM 837 C C . LEU A 1 104 ? 0.320 6.366 3.068 1.00 66.62 104 LEU A C 1
ATOM 839 O O . LEU A 1 104 ? -0.102 6.162 1.932 1.00 66.62 104 LEU A O 1
ATOM 843 N N . THR A 1 105 ? -0.096 7.385 3.823 1.00 57.88 105 THR A N 1
ATOM 844 C CA . THR A 1 105 ? -1.164 8.331 3.460 1.00 57.88 105 THR A CA 1
ATOM 845 C C . THR A 1 105 ? -0.738 9.802 3.549 1.00 57.88 105 THR A C 1
ATOM 847 O O . THR A 1 105 ? -1.583 10.675 3.360 1.00 57.88 105 THR A O 1
ATOM 850 N N . ALA A 1 106 ? 0.530 10.077 3.876 1.00 52.22 106 ALA A N 1
ATOM 851 C CA . ALA A 1 106 ? 1.098 11.422 4.022 1.00 52.22 106 ALA A CA 1
ATOM 852 C C . ALA A 1 106 ? 1.675 11.977 2.712 1.00 52.22 106 ALA A C 1
ATOM 854 O O . ALA A 1 106 ? 2.199 11.174 1.906 1.00 52.22 106 ALA A O 1
#